Protein AF-A0A1L8D088-F1 (afdb_monomer_lite)

Organism: NCBI:txid661089

Foldseek 3Di:
DDDDDDDDDDDDDDDDPVCVVVVVLVVVLLQVLLVVVVVVVVVVDDLVRSLVVSCVVSVDDSVSSSVSD

InterPro domains:
  IPR010094 Transposase (putative), N-terminal [TIGR01765] (8-69)
  IPR060105 SSO2105-like, N-terminal domain [PF27229] (7-69)

Radius of gyration: 15.96 Å; chains: 1; bounding box: 44×28×35 Å

Secondary structure (DSSP, 8-state):
------PPP-------HHHHHHHHHHHHHHHHHHHHHHHHHHTT--HHHHHHHHHHHH---HHHHHHH-

pLDDT: mean 92.82, std 8.09, range [54.69, 98.44]

Sequence (69 aa):
MVMKQIITIQARLFPKKEEKECLDNLMRNWNSCKRYAYNRLLEGKTRKELKKELQSFFKLNSRYVDDAI

Structure (mmCIF, N/CA/C/O backbone):
data_AF-A0A1L8D088-F1
#
_entry.id   AF-A0A1L8D088-F1
#
loop_
_atom_site.group_PDB
_atom_site.id
_atom_site.type_symbol
_atom_site.label_atom_id
_atom_site.label_alt_id
_atom_site.label_comp_id
_atom_site.label_asym_id
_atom_site.label_entity_id
_atom_site.label_seq_id
_atom_site.pdbx_PDB_ins_code
_atom_site.Cartn_x
_atom_site.Cartn_y
_atom_site.Cartn_z
_atom_site.occupancy
_atom_site.B_iso_or_equiv
_atom_site.auth_seq_id
_atom_site.auth_c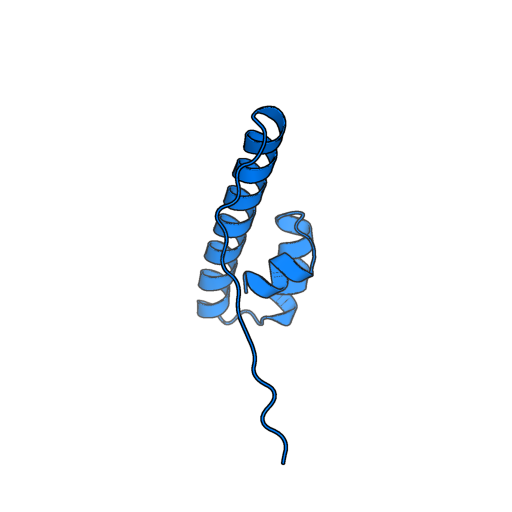omp_id
_atom_site.auth_asym_id
_atom_site.auth_atom_id
_atom_site.pdbx_PDB_model_num
ATOM 1 N N . MET A 1 1 ? -27.257 20.176 -16.702 1.00 54.69 1 MET A N 1
ATOM 2 C CA . MET A 1 1 ? -26.305 19.255 -16.043 1.00 54.69 1 MET A CA 1
ATOM 3 C C . MET A 1 1 ? -25.437 18.645 -17.135 1.00 54.69 1 MET A C 1
ATOM 5 O O . MET A 1 1 ? -25.953 17.873 -17.927 1.00 54.69 1 MET A O 1
ATOM 9 N N . VAL A 1 2 ? -24.184 19.085 -17.285 1.00 62.94 2 VAL A N 1
ATOM 10 C CA . VAL A 1 2 ? -23.302 18.602 -18.365 1.00 62.94 2 VAL A CA 1
ATOM 11 C C . VAL A 1 2 ? -22.613 17.325 -17.888 1.00 62.94 2 VAL A C 1
ATOM 13 O O . VAL A 1 2 ? -21.890 17.356 -16.894 1.00 62.94 2 VAL A O 1
ATOM 16 N N . MET A 1 3 ? -22.852 16.202 -18.567 1.00 67.69 3 MET A N 1
ATOM 17 C CA . MET A 1 3 ? -22.125 14.958 -18.309 1.00 67.69 3 MET A CA 1
ATOM 18 C C . MET A 1 3 ? -20.680 15.123 -18.774 1.00 67.69 3 MET A C 1
ATOM 20 O O . MET A 1 3 ? -20.405 15.278 -19.961 1.00 67.69 3 MET A O 1
ATOM 24 N N . LYS A 1 4 ? -19.744 15.104 -17.825 1.00 75.31 4 LYS A N 1
ATOM 25 C CA . LYS A 1 4 ? -18.315 15.095 -18.126 1.00 75.31 4 LYS A CA 1
ATOM 26 C C . LYS A 1 4 ? -17.940 13.689 -18.590 1.00 75.31 4 LYS A C 1
ATOM 28 O O . LYS A 1 4 ? -17.980 12.752 -17.798 1.00 75.31 4 LYS A O 1
ATOM 33 N N . GLN A 1 5 ? -17.595 13.538 -19.865 1.00 78.12 5 GLN A N 1
ATOM 34 C CA . GLN A 1 5 ? -17.079 12.278 -20.392 1.00 78.12 5 GLN A CA 1
ATOM 35 C C . GLN A 1 5 ? -15.718 11.994 -19.739 1.00 78.12 5 GLN A C 1
ATOM 37 O O . GLN A 1 5 ? -14.764 12.749 -19.930 1.00 78.12 5 GLN A O 1
ATOM 42 N N . ILE A 1 6 ? -15.627 10.932 -18.938 1.00 82.75 6 ILE A N 1
ATOM 43 C CA . ILE A 1 6 ? -14.359 10.459 -18.376 1.00 82.75 6 ILE A CA 1
ATOM 44 C C . ILE A 1 6 ? -13.827 9.384 -19.319 1.00 82.75 6 ILE A C 1
ATOM 46 O O . ILE A 1 6 ? -14.436 8.328 -19.463 1.00 82.75 6 ILE A O 1
ATOM 50 N N . ILE A 1 7 ? -12.706 9.668 -19.978 1.00 86.31 7 ILE A N 1
ATOM 51 C CA . ILE A 1 7 ? -12.001 8.700 -20.820 1.00 86.31 7 ILE A CA 1
ATOM 52 C C . ILE A 1 7 ? -10.828 8.165 -20.003 1.00 86.31 7 ILE A C 1
ATOM 54 O O . ILE A 1 7 ? -9.946 8.924 -19.601 1.00 86.31 7 ILE A O 1
ATOM 58 N N . THR A 1 8 ? -10.819 6.861 -19.744 1.00 86.88 8 THR A N 1
ATOM 59 C CA . THR A 1 8 ? -9.681 6.178 -19.123 1.00 86.88 8 THR A CA 1
ATOM 60 C C . THR A 1 8 ? -8.838 5.540 -20.216 1.00 86.88 8 THR A C 1
ATOM 62 O O . THR A 1 8 ? -9.340 4.733 -20.993 1.00 86.88 8 THR A O 1
ATOM 65 N N . ILE A 1 9 ? -7.554 5.888 -20.271 1.00 87.00 9 ILE A N 1
ATOM 66 C CA . ILE A 1 9 ? -6.587 5.261 -21.175 1.00 87.00 9 ILE A CA 1
ATOM 67 C C . ILE A 1 9 ? -5.757 4.273 -20.359 1.00 87.00 9 ILE A C 1
ATOM 69 O O . ILE A 1 9 ? -5.240 4.616 -19.297 1.00 87.00 9 ILE A O 1
ATOM 73 N N . GLN A 1 10 ? -5.629 3.049 -20.863 1.00 88.94 10 GLN A N 1
ATOM 74 C CA . GLN A 1 10 ? -4.736 2.034 -20.315 1.00 88.94 10 GLN A CA 1
ATOM 75 C C . GLN A 1 10 ? -3.610 1.779 -21.312 1.00 88.94 10 GLN A C 1
ATOM 77 O O . GLN A 1 10 ? -3.853 1.646 -22.510 1.00 88.94 10 GLN A O 1
ATOM 82 N N . ALA A 1 11 ? -2.378 1.700 -20.819 1.00 90.25 11 ALA A N 1
ATOM 83 C CA . ALA A 1 11 ? -1.207 1.401 -21.629 1.00 90.25 11 ALA A CA 1
ATOM 84 C C . ALA A 1 11 ? -0.299 0.419 -20.891 1.00 90.25 11 ALA A C 1
ATOM 86 O O . ALA A 1 11 ? -0.236 0.407 -19.659 1.00 90.25 11 ALA A O 1
ATOM 87 N N . ARG A 1 12 ? 0.416 -0.410 -21.653 1.00 90.31 12 ARG A N 1
ATOM 88 C CA . ARG A 1 12 ? 1.459 -1.274 -21.100 1.00 90.31 12 ARG A CA 1
ATOM 89 C C . ARG A 1 12 ? 2.729 -0.449 -20.893 1.00 90.31 12 ARG A C 1
ATOM 91 O O . ARG A 1 12 ? 3.143 0.285 -21.785 1.00 90.31 12 ARG A O 1
ATOM 98 N N . LEU A 1 13 ? 3.341 -0.592 -19.721 1.00 87.94 13 LEU A N 1
ATOM 99 C CA . LEU A 1 13 ? 4.631 0.016 -19.416 1.00 87.94 13 LEU A CA 1
ATOM 100 C C . LEU A 1 13 ? 5.761 -0.848 -19.993 1.00 87.94 13 LEU A C 1
ATOM 102 O O . LEU A 1 13 ? 5.791 -2.057 -19.765 1.00 87.94 13 LEU A O 1
ATOM 106 N N . PHE A 1 14 ? 6.691 -0.221 -20.711 1.00 91.00 14 PHE A N 1
ATOM 107 C CA . PHE A 1 14 ? 7.893 -0.858 -21.254 1.00 91.00 14 PHE A CA 1
ATOM 108 C C . PHE A 1 14 ? 9.130 -0.177 -20.649 1.00 91.00 14 PHE A C 1
ATOM 110 O O . PHE A 1 14 ? 9.663 0.752 -21.254 1.00 91.00 14 PHE A O 1
ATOM 117 N N . PRO A 1 15 ? 9.544 -0.565 -19.427 1.00 91.62 15 PRO A N 1
ATOM 118 C CA . PRO A 1 15 ? 10.702 0.035 -18.775 1.00 91.62 15 PRO A CA 1
ATOM 119 C C . PRO A 1 15 ? 11.992 -0.358 -19.497 1.00 91.62 15 PRO A C 1
ATOM 121 O O . PRO A 1 15 ? 12.090 -1.453 -20.068 1.00 91.62 15 PRO A O 1
ATOM 124 N N . LYS A 1 16 ? 13.010 0.503 -19.424 1.00 95.12 16 LYS A N 1
ATOM 125 C CA . LYS A 1 16 ? 14.365 0.122 -19.835 1.00 95.12 16 LYS A CA 1
ATOM 126 C C . LYS A 1 16 ? 14.897 -0.985 -18.926 1.00 95.12 16 LYS A C 1
ATOM 128 O O . LYS A 1 16 ? 14.402 -1.202 -17.817 1.00 95.12 16 LYS A O 1
ATOM 133 N N . LYS A 1 17 ? 15.933 -1.692 -19.379 1.00 90.50 17 LYS A N 1
ATOM 134 C CA . LYS A 1 17 ? 16.516 -2.806 -18.618 1.00 90.50 17 LYS A CA 1
ATOM 135 C C . LYS A 1 17 ? 17.000 -2.351 -17.236 1.00 90.50 17 LYS A C 1
ATOM 137 O O . LYS A 1 17 ? 16.812 -3.077 -16.267 1.00 90.50 17 LYS A O 1
ATOM 142 N N . GLU A 1 18 ? 17.545 -1.141 -17.154 1.00 90.19 18 GLU A N 1
ATOM 143 C CA . GLU A 1 18 ? 18.062 -0.523 -15.929 1.00 90.19 18 GLU A CA 1
ATOM 144 C C . GLU A 1 18 ? 16.935 -0.120 -14.960 1.00 90.19 18 GLU A C 1
ATOM 146 O O . GLU A 1 18 ? 17.117 -0.118 -13.747 1.00 90.19 18 GLU A O 1
ATOM 151 N N . GLU A 1 19 ? 15.745 0.186 -15.480 1.00 95.31 19 GLU A N 1
ATOM 152 C CA . GLU A 1 19 ? 14.577 0.605 -14.691 1.00 95.31 19 GLU A CA 1
ATOM 153 C C . GLU A 1 19 ? 13.751 -0.587 -14.198 1.00 95.31 19 GLU A C 1
ATOM 155 O O . GLU A 1 19 ? 13.023 -0.479 -13.207 1.00 95.31 19 GLU A O 1
ATOM 160 N N . LYS A 1 20 ? 13.862 -1.732 -14.883 1.00 94.38 20 LYS A N 1
ATOM 161 C CA . LYS A 1 20 ? 13.074 -2.934 -14.602 1.00 94.38 20 LYS A CA 1
ATOM 162 C C . LYS A 1 20 ? 1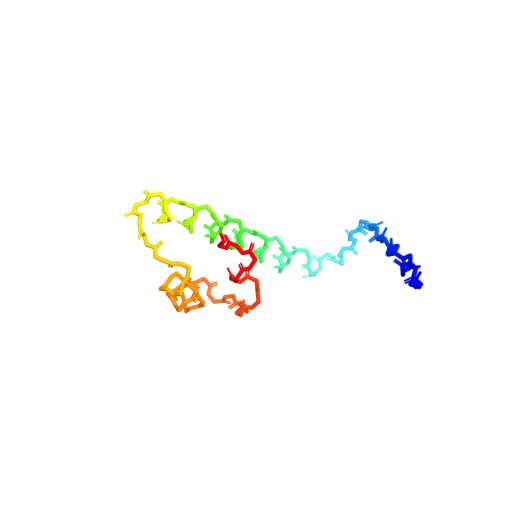3.247 -3.414 -13.165 1.00 94.38 20 LYS A C 1
ATOM 164 O O . LYS A 1 20 ? 12.258 -3.712 -12.510 1.00 94.38 20 LYS A O 1
ATOM 169 N N . GLU A 1 21 ? 14.476 -3.455 -12.662 1.00 94.25 21 GLU A N 1
ATOM 170 C CA . GLU A 1 21 ? 14.737 -3.922 -11.298 1.00 94.25 21 GLU A CA 1
ATOM 171 C C . GLU A 1 21 ? 14.121 -2.989 -10.245 1.00 94.25 21 GLU A C 1
ATOM 173 O O . GLU A 1 21 ? 13.506 -3.447 -9.281 1.00 94.25 21 GLU A O 1
ATOM 178 N N . CYS A 1 22 ? 14.220 -1.673 -10.454 1.00 93.12 22 CYS A N 1
ATOM 179 C CA . CYS A 1 22 ? 13.588 -0.680 -9.587 1.00 93.12 22 CYS A CA 1
ATOM 180 C C . CYS A 1 22 ? 12.061 -0.843 -9.582 1.00 93.12 22 CYS A C 1
ATOM 182 O O . CYS A 1 22 ? 11.441 -0.882 -8.516 1.00 93.12 22 CYS A O 1
ATOM 184 N N . LEU A 1 23 ? 11.463 -1.012 -10.766 1.00 93.94 23 LEU A N 1
ATOM 185 C CA . LEU A 1 23 ? 10.033 -1.259 -10.913 1.00 93.94 23 LEU A CA 1
ATOM 186 C C . LEU A 1 23 ? 9.608 -2.564 -10.226 1.00 93.94 23 LEU A C 1
ATOM 188 O O . LEU A 1 23 ? 8.645 -2.558 -9.463 1.00 93.94 23 LEU A O 1
ATOM 192 N N . ASP A 1 24 ? 10.324 -3.664 -10.451 1.00 94.06 24 ASP A N 1
ATOM 193 C CA . ASP A 1 24 ? 10.010 -4.971 -9.867 1.00 94.06 24 ASP A CA 1
ATOM 194 C C . ASP A 1 24 ? 10.082 -4.922 -8.331 1.00 94.06 24 ASP A C 1
ATOM 196 O O . ASP A 1 24 ? 9.199 -5.446 -7.644 1.00 94.06 24 ASP A O 1
ATOM 200 N N . ASN A 1 25 ? 11.085 -4.233 -7.777 1.00 94.12 25 ASN A N 1
ATOM 201 C CA . ASN A 1 25 ? 11.218 -4.019 -6.336 1.00 94.12 25 ASN A CA 1
ATOM 202 C C . ASN A 1 25 ? 10.093 -3.138 -5.775 1.00 94.12 25 ASN A C 1
ATOM 204 O O . ASN A 1 25 ? 9.517 -3.467 -4.733 1.00 94.12 25 ASN A O 1
ATOM 208 N N . LEU A 1 26 ? 9.728 -2.059 -6.475 1.00 94.31 26 LEU A N 1
ATOM 209 C CA . LEU A 1 26 ? 8.608 -1.198 -6.092 1.00 94.31 26 LEU A CA 1
ATOM 210 C C . LEU A 1 26 ? 7.289 -1.980 -6.079 1.00 94.31 26 LEU A C 1
ATOM 212 O O . LEU A 1 26 ? 6.558 -1.946 -5.088 1.00 94.31 26 LEU A O 1
ATOM 216 N N . MET A 1 27 ? 7.011 -2.732 -7.146 1.00 94.94 27 MET A N 1
ATOM 217 C CA . MET A 1 27 ? 5.807 -3.553 -7.270 1.00 94.94 27 MET A CA 1
ATOM 218 C C . MET A 1 27 ? 5.761 -4.640 -6.199 1.00 94.94 27 MET A C 1
ATOM 220 O O . MET A 1 27 ? 4.703 -4.884 -5.614 1.00 94.94 27 MET A O 1
ATOM 224 N N . ARG A 1 28 ? 6.894 -5.281 -5.894 1.00 96.06 28 ARG A N 1
ATOM 225 C CA . ARG A 1 28 ? 6.992 -6.274 -4.816 1.00 96.06 28 ARG A CA 1
ATOM 226 C C . ARG A 1 28 ? 6.657 -5.656 -3.461 1.00 96.06 28 ARG A C 1
ATOM 228 O O . ARG A 1 28 ? 5.810 -6.196 -2.751 1.00 96.06 28 ARG A O 1
ATOM 235 N N . ASN A 1 29 ? 7.266 -4.519 -3.126 1.00 96.25 29 ASN A N 1
ATOM 236 C CA . ASN A 1 29 ? 7.016 -3.824 -1.862 1.00 96.25 29 ASN A CA 1
ATOM 237 C C . ASN A 1 29 ? 5.564 -3.357 -1.742 1.00 96.25 29 ASN A C 1
ATOM 239 O O . ASN A 1 29 ? 4.941 -3.563 -0.702 1.00 96.25 29 ASN A O 1
ATOM 243 N N . TRP A 1 30 ? 5.000 -2.791 -2.809 1.00 97.75 30 TRP A N 1
ATOM 244 C CA . TRP A 1 30 ? 3.610 -2.343 -2.820 1.00 97.75 30 TRP A CA 1
ATOM 245 C C . TRP A 1 30 ? 2.617 -3.502 -2.657 1.00 97.75 30 TRP A C 1
ATOM 247 O O . TRP A 1 30 ? 1.707 -3.424 -1.834 1.00 97.75 30 TRP A O 1
ATOM 257 N N . ASN A 1 31 ? 2.826 -4.623 -3.355 1.00 97.69 31 ASN A N 1
ATOM 258 C CA . ASN A 1 31 ? 1.977 -5.808 -3.193 1.00 97.69 31 ASN A CA 1
ATOM 259 C C . ASN A 1 31 ? 2.077 -6.415 -1.784 1.00 97.69 31 ASN A C 1
ATOM 261 O O . ASN A 1 31 ? 1.071 -6.870 -1.238 1.00 97.69 31 ASN A O 1
ATOM 265 N N . SER A 1 32 ? 3.266 -6.411 -1.176 1.00 97.94 32 SER A N 1
ATOM 266 C CA . SER A 1 32 ? 3.443 -6.829 0.219 1.00 97.94 32 SER A CA 1
ATOM 267 C C . SER A 1 32 ? 2.723 -5.892 1.194 1.00 97.94 32 SER A C 1
ATOM 269 O O . SER A 1 32 ? 2.040 -6.377 2.095 1.00 97.94 32 SER A O 1
ATOM 271 N N . CYS A 1 33 ? 2.801 -4.574 0.972 1.00 98.25 33 CYS A N 1
ATOM 272 C CA . CYS A 1 33 ? 2.061 -3.568 1.739 1.00 98.25 33 CYS A CA 1
ATOM 273 C C . CYS A 1 33 ? 0.554 -3.828 1.689 1.00 98.25 33 CYS A C 1
ATOM 275 O O . CYS A 1 33 ? -0.086 -3.933 2.732 1.00 98.25 33 CYS A O 1
ATOM 277 N N . LYS A 1 34 ? 0.011 -4.051 0.487 1.00 98.25 34 LYS A N 1
ATOM 278 C CA . LYS A 1 34 ? -1.412 -4.337 0.275 1.00 98.25 34 LYS A CA 1
ATOM 279 C C . LYS A 1 34 ? -1.884 -5.589 1.017 1.00 98.25 34 LYS A C 1
ATOM 281 O O . LYS A 1 34 ? -2.920 -5.572 1.674 1.00 98.25 34 LYS A O 1
ATOM 286 N N . ARG A 1 35 ? -1.112 -6.680 0.951 1.00 98.44 35 ARG A N 1
ATOM 287 C CA . ARG A 1 35 ? -1.431 -7.929 1.669 1.00 98.44 35 ARG A CA 1
ATOM 288 C C . ARG A 1 35 ? -1.402 -7.738 3.184 1.00 98.44 35 ARG A C 1
ATOM 290 O O . ARG A 1 35 ? -2.285 -8.233 3.877 1.00 98.44 35 ARG A O 1
ATOM 297 N N . TYR A 1 36 ? -0.405 -7.015 3.691 1.00 98.00 36 TYR A N 1
ATOM 298 C CA . TYR A 1 36 ? -0.312 -6.709 5.114 1.00 98.00 36 TYR A CA 1
ATOM 299 C C . TYR A 1 36 ? -1.492 -5.842 5.571 1.00 98.00 36 TYR A C 1
ATOM 301 O O . TYR A 1 36 ? -2.149 -6.185 6.551 1.00 98.00 36 TYR A O 1
ATOM 309 N N . ALA A 1 37 ? -1.788 -4.759 4.843 1.00 98.19 37 ALA A N 1
ATOM 310 C CA . ALA A 1 37 ? -2.899 -3.859 5.137 1.00 98.19 37 ALA A CA 1
ATOM 311 C C . ALA A 1 37 ? -4.227 -4.618 5.205 1.00 98.19 37 ALA A C 1
ATOM 313 O O . ALA A 1 37 ? -4.937 -4.499 6.199 1.00 98.19 37 ALA A O 1
ATOM 314 N N . TYR A 1 38 ? -4.509 -5.463 4.208 1.00 98.38 38 TYR A N 1
ATOM 315 C CA . TYR A 1 38 ? -5.718 -6.285 4.163 1.00 98.38 38 TYR A CA 1
ATOM 316 C C . TYR A 1 38 ? -5.898 -7.141 5.425 1.00 98.38 38 TYR A C 1
ATOM 318 O O . TYR A 1 38 ? -6.944 -7.075 6.064 1.00 98.38 38 TYR A O 1
ATOM 326 N N . ASN A 1 39 ? -4.866 -7.880 5.845 1.00 98.38 39 ASN A N 1
ATOM 327 C CA . ASN A 1 39 ? -4.950 -8.716 7.048 1.00 98.38 39 ASN A CA 1
ATOM 328 C C . ASN A 1 39 ? -5.197 -7.886 8.314 1.00 98.38 39 ASN A C 1
ATOM 330 O O . ASN A 1 39 ? -6.006 -8.259 9.158 1.00 98.38 39 ASN A O 1
ATOM 334 N N . ARG A 1 40 ? -4.537 -6.732 8.440 1.00 98.12 40 ARG A N 1
ATOM 335 C CA . ARG A 1 40 ? -4.718 -5.853 9.600 1.00 98.12 40 ARG A CA 1
ATOM 336 C C . ARG A 1 40 ? -6.092 -5.177 9.630 1.00 98.12 40 ARG A C 1
ATOM 338 O O . ARG A 1 40 ? -6.615 -4.938 10.714 1.00 98.12 40 ARG A O 1
ATOM 345 N N . LEU A 1 41 ? -6.675 -4.877 8.468 1.00 98.06 41 LEU A N 1
ATOM 346 C CA . LEU A 1 41 ? -8.052 -4.386 8.376 1.00 98.06 41 LEU A CA 1
ATOM 347 C C . LEU A 1 41 ? -9.041 -5.435 8.901 1.00 98.06 41 LEU A C 1
ATOM 349 O O . LEU A 1 41 ? -9.956 -5.084 9.640 1.00 98.06 41 LEU A O 1
ATOM 353 N N . LEU A 1 42 ? -8.831 -6.718 8.579 1.00 98.25 42 LEU A N 1
ATOM 354 C CA . LEU A 1 42 ? -9.652 -7.818 9.106 1.00 98.25 42 LEU A CA 1
ATOM 355 C C . LEU A 1 42 ? -9.525 -7.980 10.629 1.00 98.25 42 LEU A C 1
ATOM 357 O O . LEU A 1 42 ? -10.475 -8.393 11.283 1.00 98.25 42 LEU A O 1
ATOM 361 N N . GLU A 1 43 ? -8.377 -7.615 11.198 1.00 98.12 43 GLU A N 1
ATOM 362 C CA . GLU A 1 43 ? -8.146 -7.572 12.649 1.00 98.12 43 GLU A CA 1
ATOM 363 C C . GLU A 1 43 ? -8.722 -6.313 13.325 1.00 98.12 43 GLU A C 1
ATOM 365 O O . GLU A 1 43 ? -8.602 -6.153 14.538 1.00 98.12 43 GLU A O 1
ATOM 370 N N . GLY A 1 44 ? -9.343 -5.407 12.563 1.00 97.81 44 GLY A N 1
ATOM 371 C CA . GLY A 1 44 ? -9.995 -4.206 13.085 1.00 97.81 44 GLY A CA 1
ATOM 372 C C . GLY A 1 44 ? -9.103 -2.965 13.183 1.00 97.81 44 GLY A C 1
ATOM 373 O O . GLY A 1 44 ? -9.556 -1.952 13.718 1.00 97.81 44 GLY A O 1
ATOM 374 N N . LYS A 1 45 ? -7.867 -2.983 12.653 1.00 97.50 45 LYS A N 1
ATOM 375 C CA . LYS A 1 45 ? -7.069 -1.747 12.545 1.00 97.50 45 LYS A CA 1
ATOM 376 C C . LYS A 1 45 ? -7.753 -0.748 11.615 1.00 97.50 45 LYS A C 1
ATOM 378 O O . LYS A 1 45 ? -8.296 -1.109 10.572 1.00 97.50 45 LYS A O 1
ATOM 383 N N . THR A 1 46 ? -7.662 0.536 11.942 1.00 97.5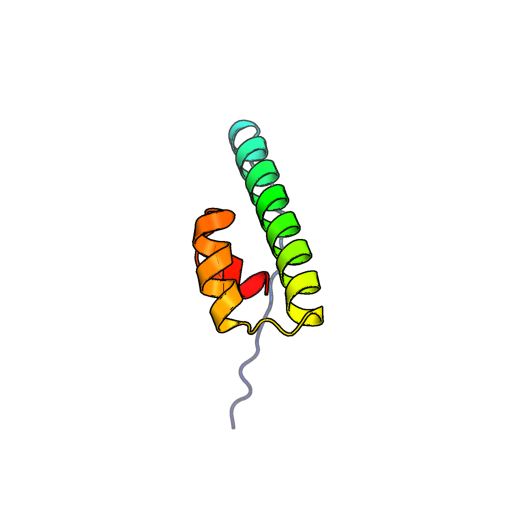0 46 THR A N 1
ATOM 384 C CA . THR A 1 46 ? -8.243 1.594 11.111 1.00 97.50 46 THR A CA 1
ATOM 385 C C . THR A 1 46 ? -7.321 1.988 9.953 1.00 97.50 46 THR A C 1
ATOM 387 O O . THR A 1 46 ? -6.091 1.937 10.050 1.00 97.50 46 THR A O 1
ATOM 390 N N . ARG A 1 47 ? -7.905 2.502 8.860 1.00 96.62 47 ARG A N 1
ATOM 391 C CA . ARG A 1 47 ? -7.148 3.056 7.718 1.00 96.62 47 ARG A CA 1
ATOM 392 C C . ARG A 1 47 ? -6.145 4.133 8.145 1.00 96.62 47 ARG A C 1
ATOM 394 O O . ARG A 1 47 ? -5.046 4.197 7.604 1.00 96.62 47 ARG A O 1
ATOM 401 N N . LYS A 1 48 ? -6.503 4.977 9.122 1.00 96.12 48 LYS A N 1
ATOM 402 C CA . LYS A 1 48 ? -5.643 6.067 9.613 1.00 96.12 48 LYS A CA 1
ATOM 403 C C . LYS A 1 48 ? -4.394 5.536 10.321 1.00 96.12 48 LYS A C 1
ATOM 405 O O . LYS A 1 48 ? -3.305 6.061 10.091 1.00 96.12 48 LYS A O 1
ATOM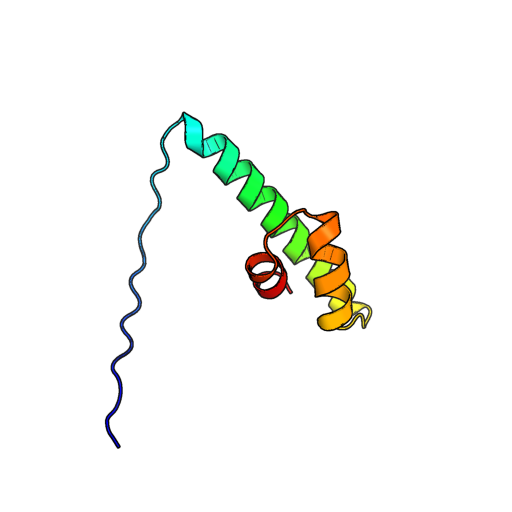 410 N N . GLU A 1 49 ? -4.548 4.511 11.156 1.00 96.31 49 GLU A N 1
ATOM 411 C CA . GLU A 1 49 ? -3.429 3.858 11.846 1.00 96.31 49 GLU A CA 1
ATOM 412 C C . GLU A 1 49 ? -2.504 3.174 10.842 1.00 96.31 49 GLU A C 1
ATOM 414 O O . GLU A 1 49 ? -1.297 3.424 10.847 1.00 96.31 49 GLU A O 1
ATOM 419 N N . LEU A 1 50 ? -3.085 2.405 9.914 1.00 97.69 50 LEU A N 1
ATOM 420 C CA . LEU A 1 50 ? -2.333 1.714 8.870 1.00 97.69 50 LEU A CA 1
ATOM 421 C C . LEU A 1 50 ? -1.569 2.684 7.976 1.00 97.69 50 LEU A C 1
ATOM 423 O O . LEU A 1 50 ? -0.387 2.478 7.732 1.00 97.69 50 LEU A O 1
ATOM 427 N N . LYS A 1 51 ? -2.181 3.786 7.541 1.00 96.00 51 LYS A N 1
ATOM 428 C CA . LYS A 1 51 ? -1.499 4.760 6.680 1.00 96.00 51 LYS A CA 1
ATOM 429 C C . LYS A 1 51 ? -0.222 5.306 7.318 1.00 96.00 51 LYS A C 1
ATOM 431 O O . LYS A 1 51 ? 0.794 5.431 6.638 1.00 96.00 51 LYS A O 1
ATOM 436 N N . LYS A 1 52 ? -0.264 5.602 8.621 1.00 93.75 52 LYS A N 1
ATOM 437 C CA . LYS A 1 52 ? 0.892 6.110 9.371 1.00 93.75 52 LYS A CA 1
ATOM 438 C C . LYS A 1 52 ? 1.965 5.033 9.569 1.00 93.75 52 LYS A C 1
ATOM 440 O O . LYS A 1 52 ? 3.145 5.321 9.395 1.00 93.75 52 LYS A O 1
ATOM 445 N N . GLU A 1 53 ? 1.566 3.812 9.922 1.00 96.12 53 GLU A N 1
ATOM 446 C CA . GLU A 1 53 ? 2.474 2.677 10.155 1.00 96.12 53 GLU A CA 1
ATOM 447 C C . GLU A 1 53 ? 3.175 2.232 8.860 1.00 96.12 53 GLU A C 1
ATOM 449 O O . GLU A 1 53 ? 4.403 2.126 8.797 1.00 96.12 53 GLU A O 1
ATOM 454 N N . LEU A 1 54 ? 2.395 2.022 7.800 1.00 96.81 54 LEU A N 1
ATOM 455 C CA . LEU A 1 54 ? 2.859 1.416 6.554 1.00 96.81 54 LEU A CA 1
ATOM 456 C C . LEU A 1 54 ? 3.743 2.346 5.727 1.00 96.81 54 LEU A C 1
ATOM 458 O O . LEU A 1 54 ? 4.639 1.859 5.038 1.00 96.81 54 LEU A O 1
ATOM 462 N N . GLN A 1 55 ? 3.549 3.665 5.820 1.00 95.12 55 GLN A N 1
ATOM 463 C CA . GLN A 1 55 ? 4.414 4.631 5.140 1.00 95.12 55 GLN A CA 1
ATOM 464 C C . GLN A 1 55 ? 5.871 4.507 5.589 1.00 95.12 55 GLN A C 1
ATOM 466 O O . GLN A 1 55 ? 6.766 4.426 4.747 1.00 95.12 55 GLN A O 1
ATOM 471 N N . SER A 1 56 ? 6.108 4.429 6.897 1.00 93.12 56 SER A N 1
ATOM 472 C CA . SER A 1 56 ? 7.456 4.269 7.445 1.00 93.12 56 SER A CA 1
ATOM 473 C C . SER A 1 56 ? 8.001 2.858 7.222 1.00 93.12 56 SER A C 1
ATOM 475 O O . SER A 1 56 ? 9.171 2.704 6.874 1.00 93.12 56 SER A O 1
ATOM 477 N N . PHE A 1 57 ? 7.162 1.830 7.385 1.00 95.88 57 PHE A N 1
ATOM 478 C CA . PHE A 1 57 ? 7.594 0.433 7.301 1.00 95.88 57 PHE A CA 1
ATOM 479 C C . PHE A 1 57 ? 7.956 0.001 5.871 1.00 95.88 57 PHE A C 1
ATOM 481 O O . PHE A 1 57 ? 9.032 -0.547 5.645 1.00 95.88 57 PHE A O 1
ATOM 488 N N . PHE A 1 58 ? 7.096 0.292 4.889 1.00 95.38 58 PHE A N 1
ATOM 489 C CA . PHE A 1 58 ? 7.326 -0.077 3.486 1.00 95.38 58 PHE A CA 1
ATOM 490 C C . PHE A 1 58 ? 8.127 0.969 2.699 1.00 95.38 58 PHE A C 1
ATOM 492 O O . PHE A 1 58 ? 8.489 0.712 1.551 1.00 95.38 58 PHE A O 1
ATOM 499 N N . LYS A 1 59 ? 8.413 2.137 3.297 1.00 94.31 59 LYS A N 1
ATOM 500 C CA . LYS A 1 59 ? 9.110 3.270 2.656 1.00 94.31 59 LYS A CA 1
ATOM 501 C C . LYS A 1 59 ? 8.463 3.696 1.330 1.00 94.31 59 LYS A C 1
ATOM 503 O O . LYS A 1 59 ? 9.143 4.076 0.380 1.00 94.31 59 LYS A O 1
ATOM 508 N N . LEU A 1 60 ? 7.136 3.612 1.259 1.00 94.62 60 LEU A N 1
ATOM 509 C CA . LEU A 1 60 ? 6.351 3.997 0.088 1.00 94.62 60 LEU A CA 1
ATOM 510 C C . LEU A 1 60 ? 5.869 5.443 0.221 1.00 94.62 60 LEU A C 1
ATOM 512 O O . LEU A 1 60 ? 5.664 5.954 1.322 1.00 94.62 60 LEU A O 1
ATOM 516 N N . ASN A 1 61 ? 5.635 6.103 -0.915 1.00 94.12 61 ASN A N 1
ATOM 517 C CA . ASN A 1 61 ? 4.949 7.392 -0.917 1.00 94.12 61 ASN A CA 1
ATOM 518 C C . ASN A 1 61 ? 3.564 7.253 -0.255 1.00 94.12 61 ASN A C 1
ATOM 520 O O . ASN A 1 61 ? 2.874 6.254 -0.466 1.00 94.12 61 ASN A O 1
ATOM 524 N N . SER A 1 62 ? 3.140 8.269 0.500 1.00 93.81 62 SER A N 1
ATOM 525 C CA . SER A 1 62 ? 1.873 8.248 1.242 1.00 93.81 62 SER A CA 1
ATOM 526 C C . SER A 1 62 ? 0.647 7.986 0.363 1.00 93.81 62 SER A C 1
ATOM 528 O O . SER A 1 62 ? -0.305 7.377 0.845 1.00 93.81 62 SER A O 1
ATOM 530 N N . ARG A 1 63 ? 0.669 8.395 -0.916 1.00 95.31 63 ARG A N 1
ATOM 531 C CA . ARG A 1 63 ? -0.386 8.072 -1.889 1.00 95.31 63 ARG A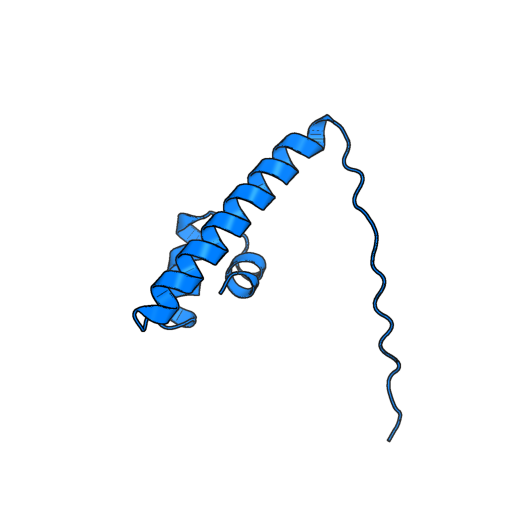 CA 1
ATOM 532 C C . ARG A 1 63 ? -0.450 6.573 -2.167 1.00 95.31 63 ARG A C 1
ATOM 534 O O . ARG A 1 63 ? -1.505 5.985 -2.010 1.00 95.31 63 ARG A O 1
ATOM 541 N N . TYR A 1 64 ? 0.682 5.946 -2.482 1.00 95.56 64 TYR A N 1
ATOM 542 C CA . TYR A 1 64 ? 0.726 4.510 -2.770 1.00 95.56 64 TYR A CA 1
ATOM 543 C C . TYR A 1 64 ? 0.380 3.645 -1.559 1.00 95.56 64 TYR A C 1
ATOM 545 O O . TYR A 1 64 ? -0.170 2.560 -1.727 1.00 95.56 64 TYR A O 1
ATOM 553 N N . VAL A 1 65 ? 0.696 4.111 -0.348 1.00 97.12 65 VAL A N 1
ATOM 554 C CA . VAL A 1 65 ? 0.247 3.461 0.890 1.00 97.12 65 VAL A CA 1
ATOM 555 C C . VAL A 1 65 ? -1.266 3.553 1.024 1.00 97.12 65 VAL A C 1
ATOM 557 O O . VAL A 1 65 ? -1.900 2.559 1.343 1.00 97.12 65 VAL A O 1
ATOM 560 N N . ASP A 1 66 ? -1.844 4.726 0.767 1.00 96.62 66 ASP A N 1
ATOM 561 C CA . ASP A 1 66 ? -3.293 4.920 0.831 1.00 96.62 66 ASP A CA 1
ATOM 562 C C . ASP A 1 66 ? -4.035 4.069 -0.211 1.00 96.62 66 ASP A C 1
ATOM 564 O O . ASP A 1 66 ? -5.090 3.533 0.097 1.00 96.62 66 ASP A O 1
AT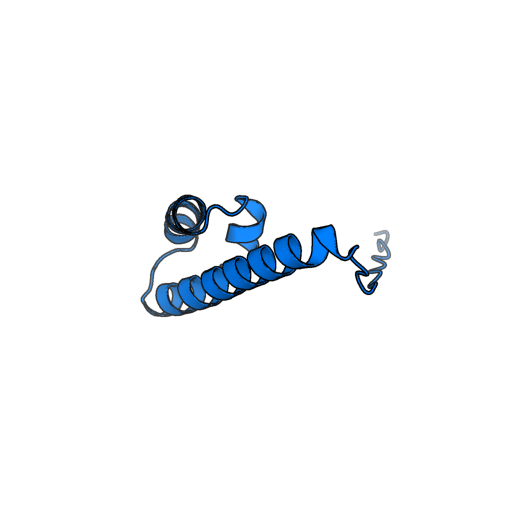OM 568 N N . ASP A 1 67 ? -3.455 3.886 -1.400 1.00 96.50 67 ASP A N 1
ATOM 569 C CA . ASP A 1 67 ? -3.988 3.001 -2.447 1.00 96.50 67 ASP A CA 1
ATOM 570 C C . ASP A 1 67 ? -3.838 1.504 -2.104 1.00 96.50 67 ASP A C 1
ATOM 572 O O . ASP A 1 67 ? -4.516 0.654 -2.685 1.00 96.50 67 ASP A O 1
ATOM 576 N N . ALA A 1 68 ? -2.917 1.158 -1.197 1.00 96.94 68 ALA A N 1
ATOM 577 C CA . ALA A 1 68 ? -2.691 -0.214 -0.744 1.00 96.94 68 ALA A CA 1
ATOM 578 C C . ALA A 1 68 ? -3.612 -0.632 0.418 1.00 96.94 68 ALA A C 1
ATOM 580 O O . ALA A 1 68 ? -3.712 -1.831 0.684 1.00 96.94 68 ALA A O 1
ATOM 581 N N . ILE A 1 69 ? -4.245 0.327 1.106 1.00 96.06 69 ILE A N 1
ATOM 582 C CA . ILE A 1 69 ? -5.184 0.108 2.222 1.00 96.06 69 ILE A CA 1
ATOM 583 C C . ILE A 1 69 ? -6.622 0.181 1.711 1.00 96.06 69 ILE A C 1
ATOM 585 O O . ILE A 1 69 ? -7.362 -0.791 1.958 1.00 96.06 69 ILE A O 1
#